Protein AF-A0A067FSE6-F1 (afdb_monomer_lite)

Sequence (69 aa):
RNWPLECNNLKAKIDLLQKNQRHYLGEDLESLSLKDIQQLEQQLDTALKHIRSRKNQLMQESISELQKK

Secondary structure (DSSP, 8-state):
--HHHHHHHHHHHHHHHHHHHHHHTT-SGGGS-HHHHHHHHHHHHHHHHHHHHHHHHHHHHHHHHHHT-

InterPro domains:
  IPR002487 Transcription factor, K-box [PF01486] (2-69)
  IPR002487 Transcription factor, K-box [PS51297] (1-69)

pLDDT: mean 96.13, std 5.32, range [66.31, 98.75]

Foldseek 3Di:
DPVVVVVVVVVVVVVVVVVVVCVLVVHPCVPDDPVRNVVSVVVNVVVVVVVVVVVVVVVVVVVVVVVVD

Radius of gyration: 19.61 Å; chains: 1; bounding box: 50×24×51 Å

Organism: Citrus sinensis (NCBI:txid2711)

Structure (mmCIF, N/CA/C/O backbone):
data_AF-A0A067FSE6-F1
#
_entry.id   AF-A0A067FSE6-F1
#
loop_
_atom_site.group_PDB
_atom_site.id
_atom_site.type_symbol
_atom_site.label_atom_id
_atom_site.label_alt_id
_atom_site.label_comp_id
_atom_site.label_asym_id
_atom_site.label_entity_id
_atom_site.label_seq_id
_atom_site.pdbx_PDB_ins_code
_atom_site.Cartn_x
_atom_site.Cartn_y
_atom_site.Cartn_z
_atom_site.occupancy
_atom_site.B_iso_or_equiv
_atom_site.auth_seq_id
_atom_site.auth_comp_id
_atom_site.auth_asym_id
_atom_site.auth_atom_id
_atom_site.pdbx_PDB_model_num
ATOM 1 N N . ARG A 1 1 ? 30.951 -16.112 5.347 1.00 66.31 1 ARG A N 1
ATOM 2 C CA . ARG A 1 1 ? 29.774 -15.218 5.222 1.00 66.31 1 ARG A CA 1
ATOM 3 C C . ARG A 1 1 ? 30.105 -14.183 4.162 1.00 66.31 1 ARG A C 1
ATOM 5 O O . ARG A 1 1 ? 31.180 -13.604 4.255 1.00 66.31 1 ARG A O 1
ATOM 12 N N . ASN A 1 2 ? 29.272 -14.029 3.133 1.00 84.75 2 ASN A N 1
ATOM 13 C CA . ASN A 1 2 ? 29.561 -13.129 2.014 1.00 84.75 2 ASN A CA 1
ATOM 14 C C . ASN A 1 2 ? 28.847 -11.790 2.238 1.00 84.75 2 ASN A C 1
ATOM 16 O O . ASN A 1 2 ? 27.815 -11.508 1.637 1.00 84.75 2 ASN A O 1
ATOM 20 N N . TRP A 1 3 ? 29.395 -10.999 3.159 1.00 89.81 3 TRP A N 1
ATOM 21 C CA . TRP A 1 3 ? 28.818 -9.732 3.611 1.00 89.81 3 TRP A CA 1
ATOM 22 C C . TRP A 1 3 ? 28.482 -8.741 2.474 1.00 89.81 3 TRP A C 1
ATOM 24 O O . TRP A 1 3 ? 27.386 -8.187 2.492 1.00 89.81 3 TRP A O 1
ATOM 34 N N . PRO A 1 4 ? 29.320 -8.564 1.430 1.00 93.25 4 PRO A N 1
ATOM 35 C CA . PRO A 1 4 ? 28.968 -7.703 0.296 1.00 93.25 4 PRO A CA 1
ATOM 36 C C . PRO A 1 4 ? 27.700 -8.144 -0.447 1.00 93.25 4 PRO A C 1
ATOM 38 O O . PRO A 1 4 ? 26.888 -7.309 -0.840 1.00 93.25 4 PRO A O 1
ATOM 41 N N . LEU A 1 5 ? 27.503 -9.455 -0.616 1.00 94.88 5 LEU A N 1
ATOM 42 C CA . LEU A 1 5 ? 26.309 -9.998 -1.264 1.00 94.88 5 LEU A CA 1
ATOM 43 C C . LEU A 1 5 ? 25.057 -9.753 -0.413 1.00 94.88 5 LEU A C 1
A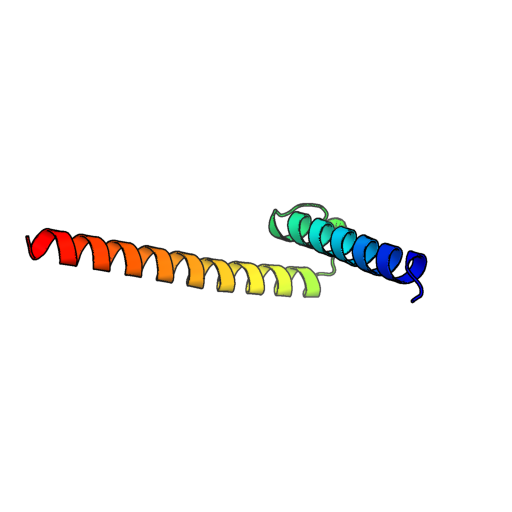TOM 45 O O . LEU A 1 5 ? 24.022 -9.349 -0.937 1.00 94.88 5 LEU A O 1
ATOM 49 N N . GLU A 1 6 ? 25.159 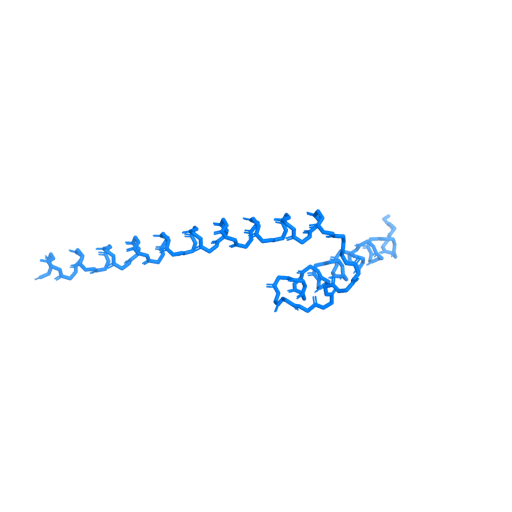-9.954 0.902 1.00 94.25 6 GLU A N 1
ATOM 50 C CA . GLU A 1 6 ? 24.073 -9.668 1.846 1.00 94.25 6 GLU A CA 1
ATOM 51 C C . GLU A 1 6 ? 23.693 -8.177 1.827 1.00 94.25 6 GLU A C 1
ATOM 53 O O . GLU A 1 6 ? 22.509 -7.847 1.738 1.00 94.25 6 GLU A O 1
ATOM 58 N N . CYS A 1 7 ? 24.680 -7.274 1.808 1.00 95.31 7 CYS A N 1
ATOM 59 C CA . CYS A 1 7 ? 24.446 -5.836 1.664 1.00 95.31 7 CYS A CA 1
ATOM 60 C C . CYS A 1 7 ? 23.737 -5.482 0.350 1.00 95.31 7 CYS A C 1
ATOM 62 O O . CYS A 1 7 ? 22.780 -4.706 0.365 1.00 95.31 7 CYS A O 1
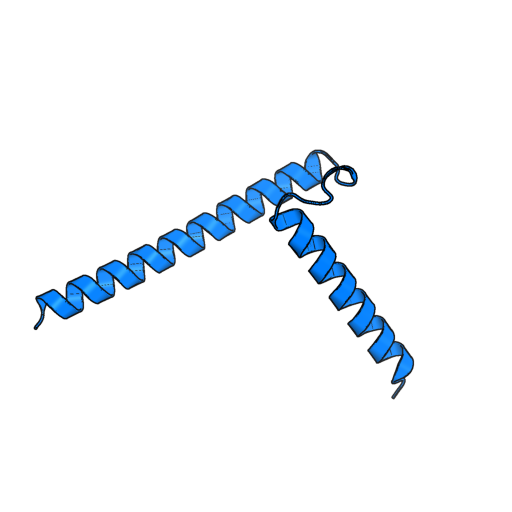ATOM 64 N N . ASN A 1 8 ? 24.156 -6.067 -0.775 1.00 96.12 8 ASN A N 1
ATOM 65 C CA . ASN A 1 8 ? 23.521 -5.821 -2.072 1.00 96.12 8 ASN A CA 1
ATOM 66 C C . ASN A 1 8 ? 22.063 -6.300 -2.096 1.00 96.12 8 ASN A C 1
ATOM 68 O O . ASN A 1 8 ? 21.189 -5.588 -2.590 1.00 96.12 8 ASN A O 1
ATOM 72 N N . ASN A 1 9 ? 21.780 -7.460 -1.500 1.00 96.75 9 ASN A N 1
ATOM 73 C CA . ASN A 1 9 ? 20.419 -7.988 -1.396 1.00 96.75 9 ASN A CA 1
ATOM 74 C C . ASN A 1 9 ? 19.518 -7.085 -0.543 1.00 96.75 9 ASN A C 1
ATOM 76 O O . ASN A 1 9 ? 18.368 -6.830 -0.904 1.00 96.75 9 ASN A O 1
ATOM 80 N N . LEU A 1 10 ? 20.035 -6.576 0.580 1.00 97.25 10 LEU A N 1
ATOM 81 C CA . LEU A 1 10 ? 19.300 -5.635 1.427 1.00 97.25 10 LEU A CA 1
ATOM 82 C C . LEU A 1 10 ? 19.033 -4.317 0.702 1.00 97.25 10 LEU A C 1
ATOM 84 O O . LEU A 1 10 ? 17.915 -3.808 0.772 1.00 97.25 10 LEU A O 1
ATOM 88 N N . LYS A 1 11 ? 20.020 -3.796 -0.033 1.00 97.69 11 LYS A N 1
ATOM 89 C CA . LYS A 1 11 ? 19.860 -2.575 -0.825 1.00 97.69 11 LYS A CA 1
ATOM 90 C C . LYS A 1 11 ? 18.781 -2.731 -1.896 1.00 97.69 11 LYS A C 1
ATOM 92 O O . LYS A 1 11 ? 17.850 -1.936 -1.923 1.00 97.69 11 LYS A O 1
ATOM 97 N N . ALA A 1 12 ? 18.820 -3.813 -2.675 1.00 97.75 12 ALA A N 1
ATOM 98 C CA . ALA A 1 12 ? 17.795 -4.098 -3.679 1.00 97.75 12 ALA A CA 1
ATOM 99 C C . ALA A 1 12 ? 16.385 -4.209 -3.067 1.00 97.75 12 ALA A C 1
ATOM 101 O O . ALA A 1 12 ? 15.404 -3.749 -3.652 1.00 97.75 12 ALA A O 1
ATOM 102 N N . LYS A 1 13 ? 16.272 -4.784 -1.860 1.00 97.88 13 LYS A N 1
ATOM 103 C CA . LYS A 1 13 ? 14.998 -4.857 -1.134 1.00 97.88 13 LYS A CA 1
ATOM 104 C C . LYS A 1 13 ? 14.496 -3.474 -0.713 1.00 97.88 13 LYS A C 1
ATOM 106 O O . LYS A 1 13 ? 13.300 -3.221 -0.821 1.00 97.88 13 LYS A O 1
ATOM 111 N N . ILE A 1 14 ? 15.380 -2.597 -0.236 1.00 98.19 14 ILE A N 1
ATOM 112 C CA . ILE A 1 14 ? 15.028 -1.213 0.115 1.00 98.19 14 ILE A CA 1
ATOM 113 C C . ILE A 1 14 ? 14.535 -0.466 -1.125 1.00 98.19 14 ILE A C 1
ATOM 115 O O . ILE A 1 14 ? 13.456 0.121 -1.076 1.00 98.19 14 ILE A O 1
ATOM 119 N N . ASP A 1 15 ? 15.267 -0.554 -2.234 1.00 98.06 15 ASP A N 1
ATOM 120 C CA . ASP A 1 15 ? 14.924 0.140 -3.478 1.00 98.06 15 ASP A CA 1
ATOM 121 C C . ASP A 1 15 ? 13.545 -0.307 -4.001 1.00 98.06 15 ASP A C 1
ATOM 123 O O . ASP A 1 15 ? 12.714 0.517 -4.390 1.00 98.06 15 ASP A O 1
ATOM 127 N N . LEU A 1 16 ? 13.253 -1.613 -3.927 1.00 96.94 16 LEU A N 1
ATOM 128 C CA . LEU A 1 16 ? 11.940 -2.164 -4.271 1.00 96.94 16 LEU A CA 1
ATOM 129 C C . LEU A 1 16 ? 10.829 -1.645 -3.346 1.00 96.94 16 LEU A C 1
ATOM 131 O O . LEU A 1 16 ? 9.758 -1.268 -3.820 1.00 96.94 16 LEU A O 1
ATOM 135 N N . LEU A 1 17 ? 11.065 -1.618 -2.030 1.00 97.50 17 LEU A N 1
ATOM 136 C CA . LEU A 1 17 ? 10.082 -1.121 -1.063 1.00 97.50 17 LEU A CA 1
ATOM 137 C C . LEU A 1 17 ? 9.782 0.366 -1.274 1.00 97.50 17 LEU A C 1
ATOM 139 O O . LEU A 1 17 ? 8.618 0.758 -1.239 1.00 97.50 17 LEU A O 1
ATOM 143 N N . GLN A 1 18 ? 10.807 1.175 -1.541 1.00 97.62 18 GLN A N 1
ATOM 144 C CA . GLN A 1 18 ? 10.649 2.597 -1.844 1.00 97.62 18 GLN A CA 1
ATOM 145 C C . GLN A 1 18 ? 9.885 2.816 -3.151 1.00 97.62 18 GLN A C 1
ATOM 147 O O . GLN A 1 18 ? 9.009 3.676 -3.204 1.00 97.62 18 GLN A O 1
ATOM 152 N N . LYS A 1 19 ? 10.167 2.023 -4.192 1.00 96.44 19 LYS A N 1
ATOM 153 C CA . LYS A 1 19 ? 9.407 2.072 -5.449 1.00 96.44 19 LYS A CA 1
ATOM 154 C C . LYS A 1 19 ? 7.928 1.754 -5.218 1.00 96.44 19 LYS A C 1
ATOM 156 O O . LYS A 1 19 ? 7.062 2.511 -5.641 1.00 96.44 19 LYS A O 1
ATOM 161 N N . ASN A 1 20 ? 7.639 0.678 -4.489 1.00 95.56 20 ASN A N 1
ATOM 162 C CA . ASN A 1 20 ? 6.263 0.302 -4.172 1.00 95.56 20 ASN A CA 1
ATOM 163 C C . ASN A 1 20 ? 5.549 1.383 -3.351 1.00 95.56 20 ASN A C 1
ATOM 165 O O . ASN A 1 20 ? 4.379 1.652 -3.595 1.00 95.56 20 ASN A O 1
ATOM 169 N N . GLN A 1 21 ? 6.246 2.027 -2.409 1.00 97.19 21 GLN A N 1
ATOM 170 C CA . GLN A 1 21 ? 5.688 3.136 -1.637 1.00 97.19 21 GLN A CA 1
ATOM 171 C C . GLN A 1 21 ? 5.235 4.289 -2.536 1.00 97.19 21 GLN A C 1
ATOM 173 O O . GLN A 1 21 ? 4.129 4.786 -2.347 1.00 97.19 21 GLN A O 1
ATOM 178 N N . ARG A 1 22 ? 6.053 4.681 -3.518 1.00 97.81 22 ARG A N 1
ATOM 179 C CA . ARG A 1 22 ? 5.691 5.723 -4.488 1.00 97.81 22 ARG A CA 1
ATOM 180 C C . ARG A 1 22 ? 4.452 5.339 -5.293 1.00 97.81 22 ARG A C 1
ATOM 182 O O . ARG A 1 22 ? 3.506 6.118 -5.337 1.00 97.81 22 ARG A O 1
ATOM 189 N N . HIS A 1 23 ? 4.374 4.099 -5.780 1.00 97.50 23 HIS A N 1
ATOM 190 C CA . HIS A 1 23 ? 3.161 3.618 -6.453 1.00 97.50 23 HIS A CA 1
ATOM 191 C C . HIS A 1 23 ? 1.919 3.708 -5.550 1.00 97.50 23 HIS A C 1
ATOM 193 O O . HIS A 1 23 ? 0.876 4.183 -5.986 1.00 97.50 23 HIS A O 1
ATOM 199 N N . TYR A 1 24 ? 2.014 3.308 -4.275 1.00 96.12 24 TYR A N 1
ATOM 200 C CA . TYR A 1 24 ? 0.890 3.419 -3.332 1.00 96.12 24 TYR A CA 1
ATOM 201 C C . TYR A 1 24 ? 0.451 4.868 -3.078 1.00 96.12 24 TYR A C 1
ATOM 203 O O . TYR A 1 24 ? -0.699 5.094 -2.707 1.00 96.12 24 TYR A O 1
ATOM 211 N N . LEU A 1 25 ? 1.351 5.837 -3.266 1.00 96.12 25 LEU A N 1
ATOM 212 C CA . LEU A 1 25 ? 1.069 7.271 -3.176 1.00 96.12 25 LEU A CA 1
ATOM 213 C C . LEU A 1 25 ? 0.569 7.872 -4.499 1.00 96.12 25 LEU A C 1
ATOM 215 O O . LEU A 1 25 ? 0.231 9.052 -4.536 1.00 96.12 25 LEU A O 1
ATOM 219 N N . GLY A 1 26 ? 0.472 7.070 -5.562 1.00 95.62 26 GLY A N 1
ATOM 220 C CA . GLY A 1 26 ? 0.043 7.517 -6.885 1.00 95.62 26 GLY A CA 1
ATOM 221 C C . GLY A 1 26 ? 1.159 8.130 -7.734 1.00 95.62 26 GLY A C 1
ATOM 222 O O . GLY A 1 26 ? 0.870 8.824 -8.703 1.00 95.62 26 GLY A O 1
ATOM 223 N N . GLU A 1 27 ? 2.419 7.886 -7.379 1.00 96.94 27 GLU A N 1
ATOM 224 C CA . GLU A 1 27 ? 3.612 8.371 -8.080 1.00 96.94 27 GLU A CA 1
ATOM 225 C C . GLU A 1 27 ? 4.233 7.258 -8.954 1.00 96.94 27 GLU A C 1
ATOM 227 O O . GLU A 1 27 ? 4.023 6.071 -8.698 1.00 96.94 27 GLU A O 1
ATOM 232 N N . ASP A 1 28 ? 5.033 7.626 -9.965 1.00 95.81 28 ASP A N 1
ATOM 233 C CA . ASP A 1 28 ? 5.755 6.717 -10.887 1.00 95.81 28 ASP A CA 1
ATOM 234 C C . ASP A 1 28 ? 4.872 5.664 -11.607 1.00 95.81 28 ASP A C 1
ATOM 236 O O . ASP A 1 28 ? 5.324 4.565 -11.963 1.00 95.81 28 ASP A O 1
ATOM 240 N N . LEU A 1 29 ? 3.592 5.979 -11.826 1.00 96.12 29 LEU A N 1
ATOM 241 C CA . LEU A 1 29 ? 2.606 5.044 -12.378 1.00 96.12 29 LEU A CA 1
ATOM 242 C C . LEU A 1 29 ? 2.755 4.811 -13.888 1.00 96.12 29 LEU A C 1
ATOM 244 O O . LEU A 1 29 ? 2.237 3.824 -14.404 1.00 96.12 29 LEU A O 1
ATOM 248 N N . GLU A 1 30 ? 3.479 5.672 -14.606 1.00 95.12 30 GLU A N 1
ATOM 249 C CA . GLU A 1 30 ? 3.634 5.604 -16.067 1.00 95.12 30 GLU A CA 1
ATOM 250 C C . GLU A 1 30 ? 4.320 4.311 -16.529 1.00 95.12 30 GLU A C 1
ATOM 252 O O . GLU A 1 30 ? 4.160 3.886 -17.672 1.00 95.12 30 GLU A O 1
ATOM 257 N N . SER A 1 31 ? 5.093 3.682 -15.639 1.00 92.25 31 SER A N 1
ATOM 258 C CA . SER A 1 31 ? 5.798 2.426 -15.908 1.00 92.25 31 SER A CA 1
ATOM 259 C C . SER A 1 31 ? 4.949 1.167 -15.695 1.00 92.25 31 SER A C 1
ATOM 261 O O . SER A 1 31 ? 5.413 0.065 -15.995 1.00 92.25 31 SER A O 1
ATOM 263 N N . LEU A 1 32 ? 3.730 1.309 -15.165 1.00 95.62 32 LEU A N 1
ATOM 264 C CA . LEU A 1 32 ? 2.849 0.198 -14.818 1.00 95.62 32 LEU A CA 1
ATOM 265 C C . LEU A 1 32 ? 1.899 -0.144 -15.966 1.00 95.62 32 LEU A C 1
ATOM 267 O O . LEU A 1 32 ? 1.373 0.728 -16.657 1.00 95.62 32 LEU A O 1
ATOM 271 N N . SER A 1 33 ? 1.639 -1.438 -16.157 1.00 97.56 33 SER A N 1
ATOM 272 C CA . SER A 1 33 ? 0.589 -1.863 -17.079 1.00 97.56 33 SER A CA 1
ATOM 273 C C . SER A 1 33 ? -0.795 -1.608 -16.478 1.00 97.56 33 SER A C 1
ATOM 275 O O . SER A 1 33 ? -0.955 -1.518 -15.261 1.00 97.56 33 SER A O 1
ATOM 277 N N . LEU A 1 34 ? -1.837 -1.585 -17.316 1.00 97.56 34 LEU A N 1
ATOM 278 C CA . LEU A 1 34 ? -3.223 -1.474 -16.840 1.00 97.56 34 LEU A CA 1
ATOM 279 C C . LEU A 1 34 ? -3.569 -2.550 -15.796 1.00 97.56 34 LEU A C 1
ATOM 281 O O . LEU A 1 34 ? -4.269 -2.273 -14.827 1.00 97.56 34 LEU A O 1
ATOM 285 N N . LYS A 1 35 ? -3.054 -3.771 -15.974 1.00 98.12 35 LYS A N 1
ATOM 286 C CA . LYS A 1 35 ? -3.257 -4.869 -15.025 1.00 98.12 35 LYS A CA 1
ATOM 287 C C . LYS A 1 35 ? -2.598 -4.574 -13.676 1.00 98.12 35 LYS A C 1
ATOM 289 O O . LYS A 1 35 ? -3.206 -4.838 -12.643 1.00 98.12 35 LYS A O 1
ATOM 294 N N . ASP A 1 36 ? -1.384 -4.028 -13.686 1.00 97.06 36 ASP A N 1
ATOM 295 C CA . ASP A 1 36 ? -0.669 -3.673 -12.456 1.00 97.06 36 ASP A CA 1
ATOM 296 C C . ASP A 1 36 ? -1.388 -2.537 -11.717 1.00 97.06 36 ASP A C 1
ATOM 298 O O . ASP A 1 36 ? -1.525 -2.591 -10.498 1.00 97.06 36 ASP A O 1
ATOM 302 N N . ILE A 1 37 ? -1.924 -1.554 -12.451 1.00 98.00 37 ILE A N 1
ATOM 303 C CA . ILE A 1 37 ? -2.752 -0.480 -11.883 1.00 98.00 37 ILE A CA 1
ATOM 304 C C . ILE A 1 37 ? -4.017 -1.046 -11.229 1.00 98.00 37 ILE A C 1
ATOM 306 O O . ILE A 1 37 ? -4.303 -0.722 -10.081 1.00 98.00 37 ILE A O 1
ATOM 310 N N . GLN A 1 38 ? -4.738 -1.952 -11.894 1.00 98.12 38 GLN A N 1
ATOM 311 C CA . GLN A 1 38 ? -5.927 -2.589 -11.310 1.00 98.12 38 GLN A CA 1
ATOM 312 C C . GLN A 1 38 ? -5.603 -3.369 -10.026 1.00 98.12 38 GLN A C 1
ATOM 314 O O . GLN A 1 38 ? -6.364 -3.342 -9.058 1.00 98.12 38 GLN A O 1
ATOM 319 N N . GLN A 1 39 ? -4.462 -4.062 -9.996 1.00 97.75 39 GLN A N 1
ATOM 320 C CA . GLN A 1 39 ? -4.002 -4.764 -8.796 1.00 97.75 39 GLN A CA 1
ATOM 321 C C . GLN A 1 39 ? -3.641 -3.790 -7.670 1.00 97.75 39 GLN A C 1
ATOM 323 O O . GLN A 1 39 ? -4.001 -4.029 -6.515 1.00 97.75 39 GLN A O 1
ATOM 328 N N . LEU A 1 40 ? -2.973 -2.684 -8.004 1.00 97.75 40 LEU A N 1
ATOM 329 C CA . LEU A 1 40 ? -2.627 -1.616 -7.072 1.00 97.75 40 LEU A CA 1
ATOM 330 C C . LEU A 1 40 ? -3.883 -0.998 -6.443 1.00 97.75 40 LEU A C 1
ATOM 332 O O . LEU A 1 40 ? -3.962 -0.878 -5.221 1.00 97.75 40 LEU A O 1
ATOM 336 N N . GLU A 1 41 ? -4.892 -0.679 -7.256 1.00 97.88 41 GLU A N 1
ATOM 337 C CA . GLU A 1 41 ? -6.186 -0.169 -6.794 1.00 97.88 41 GLU A CA 1
ATOM 338 C C . GLU A 1 41 ? -6.875 -1.153 -5.841 1.00 97.88 41 GLU A C 1
ATOM 340 O O . GLU A 1 41 ? -7.301 -0.768 -4.749 1.00 97.88 41 GLU A O 1
ATOM 345 N N . GLN A 1 42 ? -6.935 -2.438 -6.205 1.00 98.31 42 GLN A N 1
ATOM 346 C CA . GLN A 1 42 ? -7.535 -3.476 -5.363 1.00 98.31 42 GLN A CA 1
ATOM 347 C C . GLN A 1 42 ? -6.805 -3.625 -4.020 1.00 98.31 42 GLN A C 1
ATOM 349 O O . GLN A 1 42 ? -7.438 -3.797 -2.969 1.00 98.31 42 GLN A O 1
ATOM 354 N N . GLN A 1 43 ? -5.473 -3.560 -4.040 1.00 97.81 43 GLN A N 1
ATOM 355 C CA . GLN A 1 43 ? -4.651 -3.641 -2.838 1.00 97.81 43 GLN A CA 1
ATOM 356 C C . GLN A 1 43 ? -4.895 -2.437 -1.918 1.00 97.81 43 GLN A C 1
ATOM 358 O O . GLN A 1 43 ? -5.076 -2.620 -0.709 1.00 97.81 43 GLN A O 1
ATOM 363 N N . LEU A 1 44 ? -4.951 -1.225 -2.478 1.00 98.25 44 LEU A N 1
ATOM 364 C CA . LEU A 1 44 ? -5.231 0.001 -1.730 1.00 98.25 44 LEU A CA 1
ATOM 365 C C . LEU A 1 44 ? -6.641 -0.010 -1.131 1.00 98.25 44 LEU A C 1
ATOM 367 O O . LEU A 1 44 ? -6.795 0.270 0.058 1.00 98.25 44 LEU A O 1
ATOM 371 N N . ASP A 1 45 ? -7.661 -0.389 -1.903 1.00 98.44 45 ASP A N 1
ATOM 372 C CA . ASP A 1 45 ? -9.042 -0.485 -1.415 1.00 98.44 45 ASP A CA 1
ATOM 373 C C . ASP A 1 45 ? -9.160 -1.476 -0.246 1.00 98.44 45 ASP A C 1
ATOM 375 O O . ASP A 1 45 ? -9.730 -1.158 0.803 1.00 98.44 45 ASP A O 1
ATOM 379 N N . THR A 1 46 ? -8.543 -2.652 -0.382 1.00 98.38 46 THR A N 1
ATOM 380 C CA . THR A 1 46 ? -8.534 -3.678 0.670 1.00 98.38 46 THR A CA 1
ATOM 381 C C . THR A 1 46 ? -7.847 -3.167 1.939 1.00 98.38 46 THR A C 1
ATOM 383 O O . THR A 1 46 ? -8.412 -3.255 3.034 1.00 98.38 46 THR A O 1
ATOM 386 N N . ALA A 1 47 ? -6.658 -2.570 1.813 1.00 97.81 47 ALA A N 1
ATOM 387 C CA . ALA A 1 47 ? -5.925 -2.015 2.949 1.00 97.81 47 ALA A CA 1
ATOM 388 C C . ALA A 1 47 ? -6.710 -0.890 3.646 1.00 97.81 47 ALA A C 1
ATOM 390 O O . ALA A 1 47 ? -6.823 -0.873 4.874 1.00 97.81 47 ALA A O 1
ATOM 391 N N . LEU A 1 48 ? -7.322 0.016 2.877 1.00 98.38 48 LEU A N 1
ATOM 392 C CA . LEU A 1 48 ? -8.138 1.106 3.413 1.00 98.38 48 LEU A CA 1
ATOM 393 C C . LEU A 1 48 ? -9.376 0.592 4.150 1.00 98.38 48 LEU A C 1
ATOM 395 O O . LEU A 1 48 ? -9.704 1.114 5.219 1.00 98.38 48 LEU A O 1
ATOM 399 N N . LYS A 1 49 ? -10.050 -0.440 3.628 1.00 98.69 49 LYS A N 1
ATOM 400 C CA . LYS A 1 49 ? -11.167 -1.102 4.320 1.00 98.69 49 LYS A CA 1
ATOM 401 C C . LYS A 1 49 ? -10.730 -1.652 5.676 1.00 98.69 49 LYS A C 1
ATOM 403 O O . LYS A 1 49 ? -11.393 -1.375 6.677 1.00 98.69 49 LYS A O 1
ATOM 408 N N . HIS A 1 50 ? -9.593 -2.346 5.740 1.00 98.62 50 HIS A N 1
ATOM 409 C CA . HIS A 1 50 ? -9.051 -2.852 7.005 1.00 98.62 50 HIS A CA 1
ATOM 410 C C . HIS A 1 50 ? -8.709 -1.729 7.992 1.00 98.62 50 HIS A C 1
ATOM 412 O O . HIS A 1 50 ? -9.115 -1.799 9.154 1.00 98.62 50 HIS A O 1
ATOM 418 N N . ILE A 1 51 ? -8.029 -0.669 7.539 1.00 98.56 51 ILE A N 1
ATOM 419 C CA . ILE A 1 51 ? -7.668 0.480 8.386 1.00 98.56 51 ILE A CA 1
ATOM 420 C C . ILE A 1 51 ? -8.923 1.150 8.959 1.00 98.56 51 ILE A C 1
ATOM 422 O O . ILE A 1 51 ? -9.006 1.384 10.167 1.00 98.56 51 ILE A O 1
ATOM 426 N N . ARG A 1 52 ? -9.927 1.425 8.116 1.00 98.75 52 ARG A N 1
ATOM 427 C CA . ARG A 1 52 ? -11.199 2.027 8.550 1.00 98.75 52 ARG A CA 1
ATOM 428 C C . ARG A 1 52 ? -11.937 1.129 9.538 1.00 98.75 52 ARG A C 1
ATOM 430 O O . ARG A 1 52 ? -12.397 1.621 10.564 1.00 98.75 52 ARG A O 1
ATOM 437 N N . SER A 1 53 ? -12.002 -0.176 9.266 1.00 98.69 53 SER A N 1
ATOM 438 C CA . SER A 1 53 ? -12.614 -1.151 10.173 1.00 98.69 53 SER A CA 1
ATOM 439 C C . SER A 1 53 ? -11.941 -1.135 11.544 1.00 98.69 53 SER A C 1
ATOM 441 O O . SER A 1 53 ? -12.625 -1.025 12.560 1.00 98.69 53 SER A O 1
ATOM 443 N N . ARG A 1 54 ? -10.603 -1.174 11.591 1.00 98.62 54 ARG A N 1
ATOM 444 C CA . ARG A 1 54 ? -9.863 -1.143 12.857 1.00 98.62 54 ARG A CA 1
ATOM 445 C C . ARG A 1 54 ? -10.067 0.171 13.607 1.00 98.62 54 ARG A C 1
ATOM 447 O O . ARG A 1 54 ? -10.281 0.145 14.816 1.00 98.62 54 ARG A O 1
ATOM 454 N N . LYS A 1 55 ? -10.041 1.309 12.907 1.00 98.56 55 LYS A N 1
ATOM 455 C CA . LYS A 1 55 ? -10.305 2.624 13.510 1.00 98.56 55 LYS A CA 1
ATOM 456 C C . LYS A 1 55 ? -11.708 2.687 14.119 1.00 98.56 55 LYS A C 1
ATOM 458 O O . LYS A 1 55 ? -11.860 3.165 15.238 1.00 98.56 55 LYS A O 1
ATOM 463 N N . ASN A 1 56 ? -12.712 2.173 13.410 1.00 98.69 56 ASN A N 1
ATOM 464 C CA . ASN A 1 56 ? -14.083 2.126 13.907 1.00 98.69 56 ASN A CA 1
ATOM 465 C C . ASN A 1 56 ? -14.205 1.225 15.140 1.00 98.69 56 ASN A C 1
ATOM 467 O O . ASN A 1 56 ? -14.820 1.641 16.113 1.00 98.69 56 ASN A O 1
ATOM 471 N N . GLN A 1 57 ? -13.589 0.038 15.131 1.00 98.56 57 GLN A N 1
ATOM 472 C CA . GLN A 1 57 ? -13.565 -0.858 16.295 1.00 98.56 57 GLN A CA 1
ATOM 473 C C . 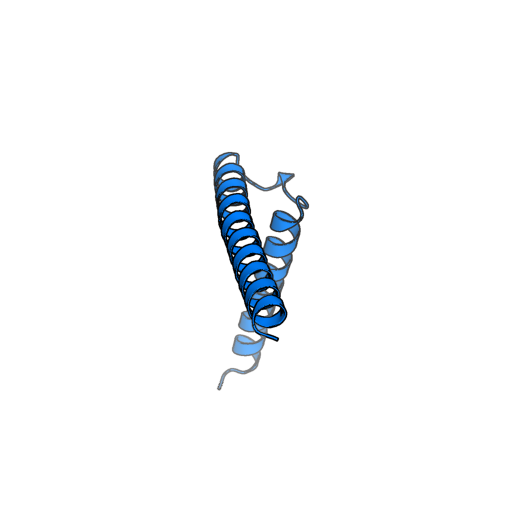GLN A 1 57 ? -12.970 -0.170 17.527 1.00 98.56 57 GLN A C 1
ATOM 475 O O . GLN A 1 57 ? -13.623 -0.112 18.561 1.00 98.56 57 GLN A O 1
ATOM 480 N N . LEU A 1 58 ? -11.787 0.437 17.390 1.00 98.56 58 LEU A N 1
ATOM 481 C CA . LEU A 1 58 ? -11.128 1.162 18.482 1.00 98.56 58 LEU A CA 1
ATOM 482 C C . LEU A 1 58 ? -11.979 2.322 19.018 1.00 98.56 58 LEU A C 1
ATOM 484 O O . LEU A 1 58 ? -12.037 2.558 20.221 1.00 98.56 58 LEU A O 1
ATOM 488 N N . MET A 1 59 ? -12.660 3.049 18.131 1.00 98.44 59 MET A N 1
ATOM 489 C CA . MET A 1 59 ? -13.553 4.134 18.535 1.00 98.44 59 MET A CA 1
ATOM 490 C C . MET A 1 59 ? -14.766 3.609 19.315 1.00 98.44 59 MET A C 1
ATOM 492 O O . MET A 1 59 ? -15.141 4.201 20.323 1.00 98.44 59 MET A O 1
ATOM 496 N N . GLN A 1 60 ? -15.356 2.489 18.888 1.00 98.38 60 GLN A N 1
ATOM 497 C CA . GLN A 1 60 ? -16.468 1.849 19.600 1.00 98.38 60 GLN A CA 1
ATOM 498 C C 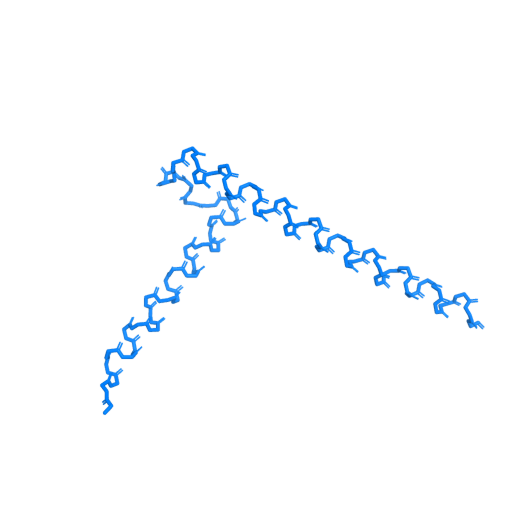. GLN A 1 60 ? -16.042 1.292 20.963 1.00 98.38 60 GLN A C 1
ATOM 500 O O . GLN A 1 60 ? -16.780 1.437 21.939 1.00 98.38 60 GLN A O 1
ATOM 505 N N . GLU A 1 61 ? -14.848 0.701 21.047 1.00 98.31 61 GLU A N 1
ATOM 506 C CA . GLU A 1 61 ? -14.238 0.267 22.309 1.00 98.31 61 GLU A CA 1
ATOM 507 C C . GLU A 1 61 ? -14.107 1.458 23.272 1.00 98.31 61 GLU A C 1
ATOM 509 O O . GLU A 1 61 ? -14.617 1.400 24.390 1.00 98.31 61 GLU A O 1
ATOM 514 N N . SER A 1 62 ? -13.547 2.581 22.807 1.00 98.19 62 SER A N 1
ATOM 515 C CA . SER A 1 62 ? -13.390 3.798 23.615 1.00 98.19 62 SER A CA 1
ATOM 516 C C . SER A 1 62 ? -14.727 4.386 24.089 1.00 98.19 62 SER A C 1
ATOM 518 O O . SER A 1 62 ? -14.859 4.744 25.259 1.00 98.19 62 SER A O 1
ATOM 520 N N . ILE A 1 63 ? -15.746 4.443 23.223 1.00 98.19 63 ILE A N 1
ATOM 521 C CA . ILE A 1 63 ? -17.097 4.890 23.609 1.00 98.19 63 ILE A CA 1
ATOM 522 C C . ILE A 1 63 ? -17.680 3.968 24.687 1.00 98.19 63 ILE A C 1
ATOM 524 O O . ILE A 1 63 ? -18.209 4.449 25.687 1.00 98.19 63 ILE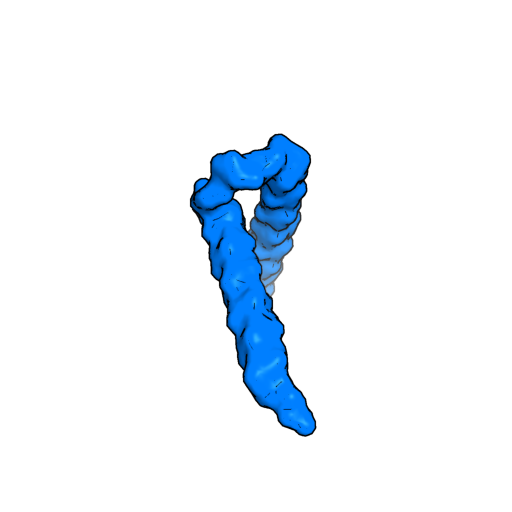 A O 1
ATOM 528 N N . SER A 1 64 ? -17.554 2.652 24.508 1.00 98.00 64 SER A N 1
ATOM 529 C CA . SER A 1 64 ? -18.073 1.659 25.454 1.00 98.00 64 SER A CA 1
ATOM 530 C C . SER A 1 64 ? -17.395 1.757 26.822 1.00 98.00 64 SER A C 1
ATOM 532 O O . SER A 1 64 ? -18.048 1.580 27.846 1.00 98.00 64 SER A O 1
ATOM 534 N N . GLU A 1 65 ? -16.090 2.032 26.861 1.00 97.94 65 GLU A N 1
ATOM 535 C CA . GLU A 1 65 ? -15.355 2.269 28.107 1.00 97.94 65 GLU A CA 1
ATOM 536 C C . GLU A 1 65 ? -15.821 3.538 28.819 1.00 97.94 65 GLU A C 1
ATOM 538 O O . GLU A 1 65 ? -15.996 3.525 30.035 1.00 97.94 65 GLU A O 1
ATOM 543 N N . LEU A 1 66 ? -16.047 4.621 28.071 1.00 97.50 66 LEU A N 1
ATOM 544 C CA . LEU A 1 66 ? -16.546 5.879 28.623 1.00 97.50 66 LEU A CA 1
ATOM 545 C C . LEU A 1 66 ? -17.970 5.755 29.168 1.00 97.50 66 LEU A C 1
ATOM 547 O O . LEU A 1 66 ? -18.259 6.343 30.198 1.00 97.50 66 LEU A O 1
ATOM 551 N N . GLN A 1 67 ? -18.839 4.978 28.519 1.00 96.12 67 GLN A N 1
ATOM 552 C CA . GLN A 1 67 ? -20.211 4.734 28.984 1.00 96.12 67 GLN A CA 1
ATOM 553 C C . GLN A 1 67 ? -20.293 3.839 30.228 1.00 96.12 67 GLN A C 1
ATOM 555 O O . GLN A 1 67 ? -21.309 3.843 30.917 1.00 96.12 67 GLN A O 1
ATOM 560 N N . LYS A 1 68 ? -19.262 3.027 30.487 1.00 93.50 68 LYS A N 1
ATOM 561 C CA . LYS A 1 68 ? -19.177 2.160 31.674 1.00 93.50 68 LYS A CA 1
ATOM 562 C C . LYS A 1 68 ? -18.630 2.881 32.910 1.00 93.50 68 LYS A C 1
ATOM 564 O O . LYS A 1 68 ? -18.689 2.302 33.994 1.00 93.50 68 LYS A O 1
ATOM 569 N N . LYS A 1 69 ? -18.050 4.071 32.737 1.00 70.12 69 LYS A N 1
ATOM 570 C CA . LYS A 1 69 ? -17.612 4.955 33.823 1.00 70.12 69 LYS A CA 1
ATOM 571 C C . LYS A 1 69 ? -18.768 5.831 34.283 1.00 70.12 69 LYS A C 1
ATOM 573 O O . LYS A 1 69 ? -18.822 6.071 35.506 1.00 70.12 69 LYS A O 1
#